Protein AF-A0A0Q4XRS6-F1 (afdb_monomer_lite)

Structure (mmCIF, N/CA/C/O backbone):
data_AF-A0A0Q4XRS6-F1
#
_entry.id   AF-A0A0Q4XRS6-F1
#
loop_
_atom_site.group_PDB
_atom_site.id
_atom_site.type_symbol
_atom_site.label_atom_id
_atom_site.label_alt_id
_atom_site.label_comp_id
_atom_site.label_asym_id
_atom_site.label_entity_id
_atom_site.label_seq_id
_atom_site.pdbx_PDB_ins_code
_atom_site.Cartn_x
_atom_site.Cartn_y
_atom_site.Cartn_z
_atom_site.occupancy
_atom_site.B_iso_or_equiv
_atom_site.auth_seq_id
_atom_site.auth_comp_id
_atom_site.auth_asym_id
_atom_site.auth_atom_id
_atom_site.pdbx_PDB_model_num
ATOM 1 N N . MET A 1 1 ? 0.768 16.362 -23.899 1.00 33.03 1 MET A N 1
ATOM 2 C CA . MET A 1 1 ? 0.213 15.684 -22.703 1.00 33.03 1 MET A CA 1
ATOM 3 C C . MET A 1 1 ? 1.217 15.813 -21.563 1.00 33.03 1 MET A C 1
ATOM 5 O O . MET A 1 1 ? 2.312 15.283 -21.689 1.00 33.03 1 MET A O 1
ATOM 9 N N . LEU A 1 2 ? 0.890 16.549 -20.496 1.00 26.16 2 LEU A N 1
ATOM 10 C CA . LEU A 1 2 ? 1.745 16.693 -19.309 1.00 26.16 2 LEU A CA 1
ATOM 11 C C . LEU A 1 2 ? 1.594 15.442 -18.422 1.00 26.16 2 LEU A C 1
ATOM 13 O O . LEU A 1 2 ? 0.510 15.196 -17.895 1.00 26.16 2 LEU A O 1
ATOM 17 N N . ARG A 1 3 ? 2.654 14.644 -18.246 1.00 38.00 3 ARG A N 1
ATOM 18 C CA . ARG A 1 3 ? 2.700 13.610 -17.199 1.00 38.00 3 ARG A CA 1
ATOM 19 C C . ARG A 1 3 ? 3.170 14.272 -15.907 1.00 38.00 3 ARG A C 1
ATOM 21 O O . ARG A 1 3 ? 4.345 14.589 -15.772 1.00 38.00 3 ARG A O 1
ATOM 28 N N . ILE A 1 4 ? 2.254 14.491 -14.967 1.00 41.81 4 ILE A N 1
ATOM 29 C CA . ILE A 1 4 ? 2.604 14.920 -13.610 1.00 41.81 4 ILE A CA 1
ATOM 30 C C . ILE A 1 4 ? 3.332 13.745 -12.944 1.00 41.81 4 ILE A C 1
ATOM 32 O O . ILE A 1 4 ? 2.705 12.760 -12.554 1.00 41.81 4 ILE A O 1
ATOM 36 N N . GLN A 1 5 ? 4.659 13.825 -12.854 1.00 37.44 5 GLN A N 1
ATOM 37 C CA . GLN A 1 5 ? 5.462 12.895 -12.065 1.00 37.44 5 GLN A CA 1
ATOM 38 C C . GLN A 1 5 ? 5.104 13.091 -10.581 1.00 37.44 5 GLN A C 1
ATOM 40 O O . GLN A 1 5 ? 5.354 14.151 -10.007 1.00 37.44 5 GLN A O 1
ATOM 45 N N . ARG A 1 6 ? 4.456 12.100 -9.952 1.00 45.44 6 ARG A N 1
ATOM 46 C CA . ARG A 1 6 ? 4.171 12.128 -8.507 1.00 45.44 6 ARG A CA 1
ATOM 47 C C . ARG A 1 6 ? 5.455 11.832 -7.737 1.00 45.44 6 ARG A C 1
ATOM 49 O O . ARG A 1 6 ? 6.054 10.778 -7.915 1.00 45.44 6 ARG A O 1
ATOM 56 N N . ALA A 1 7 ? 5.846 12.755 -6.862 1.00 46.09 7 ALA A N 1
ATOM 57 C CA . ALA A 1 7 ? 6.999 12.585 -5.989 1.00 46.09 7 ALA A CA 1
ATOM 58 C C . ALA A 1 7 ? 6.823 11.370 -5.044 1.00 46.09 7 ALA A C 1
ATOM 60 O O . ALA A 1 7 ? 5.707 11.140 -4.567 1.00 46.09 7 ALA A O 1
ATOM 61 N N . PRO A 1 8 ? 7.906 10.659 -4.669 1.00 52.06 8 PRO A N 1
ATOM 62 C CA . PRO A 1 8 ? 7.860 9.474 -3.796 1.00 52.06 8 PRO A CA 1
ATOM 63 C C . PRO A 1 8 ? 7.139 9.690 -2.451 1.00 52.06 8 PRO A C 1
ATOM 65 O O . PRO A 1 8 ? 6.541 8.772 -1.894 1.00 52.06 8 PRO A O 1
ATOM 68 N N . GLY A 1 9 ? 7.160 10.920 -1.922 1.00 58.25 9 GLY A N 1
ATOM 69 C CA . GLY A 1 9 ? 6.476 11.281 -0.676 1.00 58.25 9 GLY A CA 1
ATOM 70 C C . GLY A 1 9 ? 4.949 11.396 -0.793 1.00 58.25 9 GLY A C 1
ATOM 71 O O . GLY A 1 9 ? 4.248 11.210 0.204 1.00 58.25 9 GLY A O 1
ATOM 72 N N . ALA A 1 10 ? 4.420 11.656 -1.994 1.00 61.47 10 ALA A N 1
ATOM 73 C CA . ALA A 1 10 ? 2.981 11.801 -2.222 1.00 61.47 10 ALA A CA 1
ATOM 74 C C . ALA A 1 10 ? 2.237 10.466 -2.046 1.00 61.47 10 ALA A C 1
ATOM 76 O O . ALA A 1 10 ? 1.127 10.439 -1.511 1.00 61.47 10 ALA A O 1
ATOM 77 N N . ASP A 1 11 ? 2.871 9.351 -2.421 1.00 80.06 11 ASP A N 1
ATOM 78 C CA . ASP A 1 11 ? 2.275 8.020 -2.285 1.00 80.06 11 ASP A CA 1
ATOM 79 C C . ASP A 1 11 ? 2.174 7.594 -0.812 1.00 80.06 11 ASP A C 1
ATOM 81 O O . ASP A 1 11 ? 1.157 7.045 -0.397 1.00 80.06 11 ASP A O 1
ATOM 85 N N . ILE A 1 12 ? 3.174 7.914 0.018 1.00 85.44 12 ILE A N 1
ATOM 86 C CA . ILE A 1 12 ? 3.152 7.601 1.460 1.00 85.44 12 ILE A CA 1
ATOM 87 C C . ILE A 1 12 ? 2.053 8.336 2.198 1.00 85.44 12 ILE A C 1
ATOM 89 O O . ILE A 1 12 ? 1.396 7.749 3.061 1.00 85.44 12 ILE A O 1
ATOM 93 N N . TYR A 1 13 ? 1.855 9.612 1.876 1.00 87.81 13 TYR A N 1
ATOM 94 C CA . TYR A 1 13 ? 0.756 10.364 2.456 1.00 87.81 13 TYR A CA 1
ATOM 95 C C . TYR A 1 13 ? -0.582 9.705 2.109 1.00 87.81 13 TYR A C 1
ATOM 97 O O . TYR A 1 13 ? -1.388 9.476 3.009 1.00 87.81 13 TYR A O 1
ATOM 105 N N . ARG A 1 14 ? -0.778 9.316 0.841 1.00 88.62 14 ARG A N 1
ATOM 106 C CA . ARG A 1 14 ? -1.979 8.595 0.401 1.00 88.62 14 ARG A CA 1
ATOM 107 C C . ARG A 1 14 ? -2.173 7.290 1.175 1.00 88.62 14 ARG A C 1
ATOM 109 O O . ARG A 1 14 ? -3.203 7.129 1.816 1.00 88.62 14 ARG A O 1
ATOM 116 N N . TYR A 1 15 ? -1.163 6.418 1.219 1.00 91.88 15 TYR A N 1
ATOM 117 C CA . TYR A 1 15 ? -1.239 5.146 1.951 1.00 91.88 15 TYR A CA 1
ATOM 118 C C . TYR A 1 15 ? -1.578 5.332 3.432 1.00 91.88 15 TYR A C 1
ATOM 120 O O . TYR A 1 15 ? -2.303 4.531 4.019 1.00 91.88 15 TYR A O 1
ATOM 128 N N . ARG A 1 16 ? -1.072 6.401 4.053 1.00 92.69 16 ARG A N 1
ATOM 129 C CA . ARG A 1 16 ? -1.392 6.744 5.440 1.00 92.69 16 ARG A CA 1
ATOM 130 C C . ARG A 1 16 ? -2.854 7.149 5.603 1.00 92.69 16 ARG A C 1
ATOM 132 O O . ARG A 1 16 ? -3.474 6.731 6.578 1.00 92.69 16 ARG A O 1
ATOM 139 N N . GLN A 1 17 ? -3.388 7.966 4.698 1.00 94.00 17 GLN A N 1
ATOM 140 C CA . GLN A 1 17 ? -4.798 8.363 4.748 1.00 94.00 17 GLN A CA 1
ATOM 141 C C . GLN A 1 17 ? -5.718 7.170 4.499 1.00 94.00 17 GLN A C 1
ATOM 143 O O . GLN A 1 17 ? -6.648 6.961 5.275 1.00 94.00 17 GLN A O 1
ATOM 148 N N . ASP A 1 18 ? -5.398 6.339 3.511 1.00 93.62 18 ASP A N 1
ATOM 149 C CA . ASP A 1 18 ? -6.148 5.120 3.204 1.00 93.62 18 ASP A CA 1
ATOM 150 C C . ASP A 1 18 ? -6.170 4.180 4.422 1.00 93.62 18 ASP A C 1
ATOM 152 O O . ASP A 1 18 ? -7.221 3.662 4.805 1.00 93.62 18 ASP A O 1
ATOM 156 N N . LEU A 1 19 ? -5.034 4.032 5.116 1.00 94.31 19 LEU A N 1
ATOM 157 C CA . LEU A 1 19 ? -4.956 3.222 6.331 1.00 94.31 19 LEU A CA 1
ATOM 158 C C . LEU A 1 19 ? -5.759 3.823 7.495 1.00 94.31 19 LEU A C 1
ATOM 160 O O . LEU A 1 19 ? -6.405 3.085 8.236 1.00 94.31 19 LEU A O 1
ATOM 164 N N . LYS A 1 20 ? -5.768 5.152 7.661 1.00 95.12 20 LYS A N 1
ATOM 165 C CA . LYS A 1 20 ? -6.623 5.818 8.662 1.00 95.12 20 LYS A CA 1
ATOM 166 C C . LYS A 1 20 ? -8.104 5.578 8.373 1.00 95.12 20 LYS A C 1
ATOM 168 O O . LYS A 1 20 ? -8.851 5.241 9.289 1.00 95.12 20 LYS A O 1
ATOM 173 N N . GLN A 1 21 ? -8.519 5.703 7.115 1.00 94.56 21 GLN A N 1
ATOM 174 C CA . GLN A 1 21 ? -9.897 5.434 6.703 1.00 94.56 21 GLN A CA 1
ATOM 175 C C . GLN A 1 21 ? -10.281 3.970 6.915 1.00 94.56 21 GLN A C 1
ATOM 177 O O . GLN A 1 21 ? -11.383 3.699 7.388 1.00 94.56 21 GLN A O 1
ATOM 182 N N . TYR A 1 22 ? -9.372 3.035 6.631 1.00 94.19 22 TYR A N 1
ATOM 183 C CA . TYR A 1 22 ? -9.571 1.619 6.924 1.00 94.19 22 TYR A CA 1
ATOM 184 C C . TYR A 1 22 ? -9.900 1.399 8.406 1.00 94.19 22 TYR A C 1
ATOM 186 O O . TYR A 1 22 ? -10.933 0.805 8.704 1.00 94.19 22 TYR A O 1
ATOM 194 N N . LEU A 1 23 ? -9.090 1.945 9.325 1.00 94.94 23 LEU A N 1
ATOM 195 C CA . LEU A 1 23 ? -9.300 1.787 10.772 1.00 94.94 23 LEU A CA 1
ATOM 196 C C . LEU A 1 23 ? -10.668 2.316 11.223 1.00 94.94 23 LEU A C 1
ATOM 198 O O . LEU A 1 23 ? -11.355 1.664 12.010 1.00 94.94 23 LEU A O 1
ATOM 202 N N . VAL A 1 24 ? -11.080 3.471 10.690 1.00 95.94 24 VAL A N 1
ATOM 203 C CA . VAL A 1 24 ? -12.399 4.062 10.965 1.00 95.94 24 VAL A CA 1
ATOM 204 C C . VAL A 1 24 ? -13.518 3.169 10.423 1.00 95.94 24 VAL A C 1
A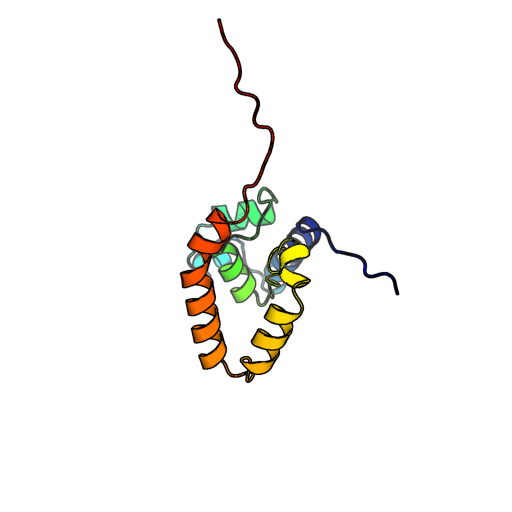TOM 206 O O . VAL A 1 24 ? -14.448 2.838 11.157 1.00 95.94 24 VAL A O 1
ATOM 209 N N . ARG A 1 25 ? -13.417 2.733 9.162 1.00 94.56 25 ARG A N 1
ATOM 210 C CA . ARG A 1 25 ? -14.433 1.913 8.485 1.00 94.56 25 ARG A CA 1
ATOM 211 C C . ARG A 1 25 ? -14.638 0.565 9.169 1.00 94.56 25 ARG A C 1
ATOM 213 O O . ARG A 1 25 ? -15.773 0.127 9.322 1.00 94.56 25 ARG A O 1
ATOM 220 N N . THR A 1 26 ? -13.556 -0.094 9.572 1.00 91.69 26 THR 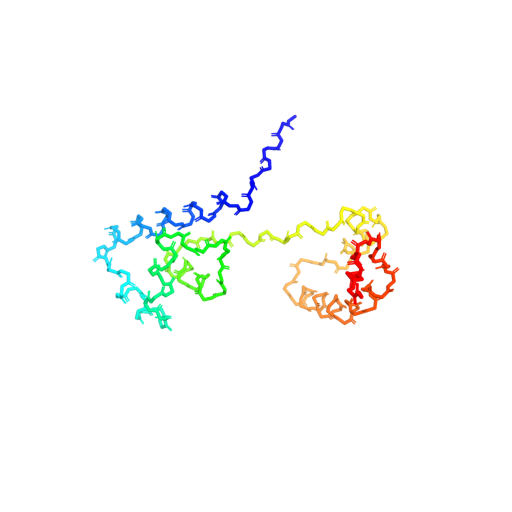A N 1
ATOM 221 C CA . THR A 1 26 ? -13.614 -1.419 10.206 1.00 91.69 26 THR A CA 1
ATOM 222 C C . THR A 1 26 ? -13.776 -1.350 11.721 1.00 91.69 26 THR A C 1
ATOM 224 O O . THR A 1 26 ? -13.827 -2.397 12.359 1.00 91.69 26 THR A O 1
ATOM 227 N N . LYS A 1 27 ? -13.822 -0.146 12.312 1.00 94.19 27 LYS A N 1
ATOM 228 C CA . LYS A 1 27 ? -13.866 0.076 13.768 1.00 94.19 27 LYS A CA 1
ATOM 229 C C . LYS A 1 27 ? -12.766 -0.688 14.523 1.00 94.19 27 LYS A C 1
ATOM 231 O O . LYS A 1 27 ? -12.981 -1.170 15.632 1.00 94.19 27 LYS A O 1
ATOM 236 N N . THR A 1 28 ? -11.582 -0.791 13.918 1.00 93.75 28 THR A N 1
ATOM 237 C CA . THR A 1 28 ? -10.424 -1.494 14.491 1.00 93.75 28 THR A CA 1
ATOM 238 C C . THR A 1 28 ? -9.376 -0.492 14.953 1.00 93.75 28 THR A C 1
ATOM 240 O O . THR A 1 28 ? -9.246 0.604 14.412 1.00 93.75 28 THR A O 1
ATOM 243 N N . THR A 1 29 ? -8.599 -0.868 15.966 1.00 94.19 29 THR A N 1
ATOM 244 C CA . THR A 1 29 ? -7.495 -0.044 16.467 1.00 94.19 29 THR A CA 1
ATOM 245 C C . THR A 1 29 ? -6.181 -0.400 15.775 1.00 94.19 29 THR A C 1
ATOM 247 O O . THR A 1 29 ? -5.991 -1.519 15.302 1.00 94.19 29 THR A O 1
ATOM 250 N N . ALA A 1 30 ? -5.223 0.531 15.760 1.00 90.75 30 ALA A N 1
ATOM 251 C CA . ALA A 1 30 ? -3.881 0.261 15.237 1.00 90.75 30 ALA A CA 1
ATOM 252 C C . ALA A 1 30 ? -3.192 -0.912 15.961 1.00 90.75 30 ALA A C 1
ATOM 254 O O . ALA A 1 30 ? -2.443 -1.662 15.343 1.00 90.75 30 ALA A O 1
ATOM 255 N N . THR A 1 31 ? -3.465 -1.088 17.257 1.00 93.00 31 THR A N 1
ATOM 256 C CA . THR A 1 31 ? -2.952 -2.201 18.065 1.00 93.00 31 THR A CA 1
ATOM 257 C C . THR A 1 31 ? -3.581 -3.530 17.667 1.00 93.00 31 THR A C 1
ATOM 259 O O . THR A 1 31 ? -2.856 -4.507 17.492 1.00 93.00 31 THR A O 1
ATOM 262 N N . ALA A 1 32 ? -4.905 -3.568 17.482 1.00 90.44 32 ALA A N 1
ATOM 263 C CA . ALA A 1 32 ? -5.596 -4.764 17.010 1.00 90.44 32 ALA A CA 1
ATOM 264 C C . ALA A 1 32 ? -5.103 -5.154 15.611 1.00 90.44 32 ALA A C 1
ATOM 266 O O . ALA A 1 32 ? -4.657 -6.277 15.423 1.00 90.44 32 ALA A O 1
ATOM 267 N N . LEU A 1 33 ? -5.028 -4.192 14.685 1.00 92.88 33 LEU A N 1
ATOM 268 C CA . LEU A 1 33 ? -4.475 -4.415 13.349 1.00 92.88 33 LEU A CA 1
ATOM 269 C C . LEU A 1 33 ? -3.031 -4.939 13.394 1.00 92.88 33 LEU A C 1
ATOM 271 O O . LEU A 1 33 ? -2.681 -5.858 12.661 1.00 92.88 33 LEU A O 1
ATOM 275 N N . ALA A 1 34 ? -2.178 -4.358 14.241 1.00 92.44 34 ALA A N 1
ATOM 276 C CA . ALA A 1 34 ? -0.794 -4.800 14.373 1.00 92.44 34 ALA A CA 1
ATOM 277 C C . ALA A 1 34 ? -0.707 -6.260 14.837 1.00 92.44 34 ALA A C 1
ATOM 279 O O . ALA A 1 34 ? 0.068 -7.034 14.277 1.00 92.44 34 ALA A O 1
ATOM 280 N N . ARG A 1 35 ? -1.535 -6.638 15.816 1.00 92.31 35 ARG A N 1
ATOM 281 C CA . ARG A 1 35 ? -1.638 -8.009 16.318 1.00 92.31 35 ARG A CA 1
ATOM 282 C C . ARG A 1 35 ? -2.142 -8.968 15.241 1.00 92.31 35 ARG A C 1
ATOM 284 O O . ARG A 1 35 ? -1.519 -10.004 15.047 1.00 92.31 35 ARG A O 1
ATOM 291 N N . ASP A 1 36 ? -3.201 -8.603 14.523 1.00 89.50 36 ASP A N 1
ATOM 292 C CA . ASP A 1 36 ? -3.819 -9.453 13.498 1.00 89.50 36 ASP A CA 1
ATOM 293 C C . ASP A 1 36 ? -2.853 -9.735 12.332 1.00 89.50 36 ASP A C 1
ATOM 295 O O . ASP A 1 36 ? -2.842 -10.826 11.771 1.00 89.50 36 ASP A O 1
ATOM 299 N N . VAL A 1 37 ? -1.985 -8.771 12.004 1.00 91.88 37 VAL A N 1
ATOM 300 C CA . VAL A 1 37 ? -0.953 -8.907 10.958 1.00 91.88 37 VAL A CA 1
ATOM 301 C C . VAL A 1 37 ? 0.368 -9.485 11.503 1.00 91.88 37 VAL A C 1
ATOM 303 O O . VAL A 1 37 ? 1.277 -9.796 10.733 1.00 91.88 37 VAL A O 1
ATOM 306 N N . GLY A 1 38 ? 0.519 -9.632 12.823 1.00 90.81 38 GLY A N 1
ATOM 307 C CA . GLY A 1 38 ? 1.750 -10.129 13.449 1.00 90.81 38 GLY A CA 1
ATOM 308 C C . GLY A 1 38 ? 2.931 -9.149 13.388 1.00 90.81 38 GLY A C 1
ATOM 309 O O . GLY A 1 38 ? 4.089 -9.563 13.320 1.00 90.81 38 GLY A O 1
ATOM 310 N N . VAL A 1 39 ? 2.669 -7.838 13.390 1.00 90.62 39 VAL A N 1
ATOM 311 C CA . VAL A 1 39 ? 3.701 -6.786 13.415 1.00 90.62 39 VAL A CA 1
ATOM 312 C C . VAL A 1 39 ? 3.725 -6.050 14.754 1.00 90.62 39 VAL A C 1
ATOM 314 O O . VAL A 1 39 ? 2.740 -5.990 15.482 1.00 90.62 39 VAL A O 1
ATOM 317 N N . ASN A 1 40 ? 4.858 -5.425 15.082 1.00 90.12 40 ASN A N 1
ATOM 318 C CA . ASN A 1 40 ? 4.952 -4.602 16.285 1.00 90.12 40 ASN A CA 1
ATOM 319 C C . ASN A 1 40 ? 4.067 -3.346 16.146 1.00 90.12 40 ASN A C 1
ATOM 321 O O . ASN A 1 40 ? 4.191 -2.607 15.165 1.00 90.12 40 ASN A O 1
ATOM 325 N N . GLN A 1 41 ? 3.234 -3.069 17.155 1.00 92.19 41 GLN A N 1
ATOM 326 C CA . GLN A 1 41 ? 2.362 -1.889 17.229 1.00 92.19 41 GLN A CA 1
ATOM 327 C C . GLN A 1 41 ? 3.100 -0.576 16.928 1.00 92.19 41 GLN A C 1
ATOM 329 O O . GLN A 1 41 ? 2.579 0.266 16.194 1.00 92.19 41 GLN A O 1
ATOM 334 N N . SER A 1 42 ? 4.330 -0.413 17.427 1.00 92.12 42 SER A N 1
ATOM 335 C CA . SER A 1 42 ? 5.147 0.786 17.183 1.00 92.12 42 SER A CA 1
ATOM 336 C C . SER A 1 42 ? 5.397 1.039 15.692 1.00 92.12 42 SER A C 1
ATOM 338 O O . SER A 1 42 ? 5.517 2.185 15.266 1.00 92.12 42 SER A O 1
ATOM 340 N N . THR A 1 43 ? 5.416 -0.015 14.869 1.00 89.56 43 THR A N 1
ATOM 341 C CA . THR A 1 43 ? 5.591 0.093 13.412 1.00 89.56 43 THR A CA 1
ATOM 342 C C . THR A 1 43 ? 4.365 0.731 12.760 1.00 89.56 43 THR A C 1
ATOM 344 O O . THR A 1 43 ? 4.509 1.607 11.909 1.00 89.56 43 THR A O 1
ATOM 347 N N . VAL A 1 44 ? 3.163 0.328 13.182 1.00 92.38 44 VAL A N 1
ATOM 348 C CA . VAL A 1 44 ? 1.895 0.889 12.689 1.00 92.38 44 VAL A CA 1
ATOM 349 C C . VAL A 1 44 ? 1.720 2.324 13.179 1.00 92.38 44 VAL A C 1
ATOM 351 O O . VAL A 1 44 ? 1.401 3.209 12.388 1.00 92.38 44 VAL A O 1
ATOM 354 N N . GLN A 1 45 ? 2.016 2.593 14.452 1.00 93.75 45 GLN A N 1
ATOM 355 C CA . GLN A 1 45 ? 1.888 3.936 15.020 1.00 93.75 45 GLN A CA 1
ATOM 356 C C . GLN A 1 45 ? 2.835 4.951 14.374 1.00 93.75 45 GLN A C 1
ATOM 358 O O . GLN A 1 45 ? 2.373 6.008 13.953 1.00 93.75 45 GLN A O 1
ATOM 363 N N . ARG A 1 46 ? 4.122 4.622 14.198 1.00 90.94 46 ARG A N 1
ATOM 364 C CA . ARG A 1 46 ? 5.082 5.512 13.514 1.00 90.94 46 ARG A CA 1
ATOM 365 C C . ARG A 1 46 ? 4.682 5.809 12.071 1.00 90.94 46 ARG A C 1
ATOM 367 O O . ARG A 1 46 ? 4.915 6.906 11.568 1.00 90.94 46 ARG A O 1
ATOM 374 N N . PHE A 1 47 ? 4.063 4.847 11.389 1.00 92.56 47 PHE A N 1
ATOM 375 C CA . PHE A 1 47 ? 3.554 5.063 10.037 1.00 92.56 47 PHE A CA 1
ATOM 376 C C . PHE A 1 47 ? 2.353 6.014 10.003 1.00 92.56 47 PHE A C 1
ATOM 378 O O . PHE A 1 47 ? 2.306 6.920 9.166 1.00 92.56 47 PHE A O 1
ATOM 385 N N . LEU A 1 48 ? 1.416 5.852 10.941 1.00 93.06 48 LEU A N 1
ATOM 386 C CA . LEU A 1 48 ? 0.236 6.710 11.084 1.00 93.06 48 LEU A CA 1
ATOM 387 C C . LEU A 1 48 ? 0.574 8.132 11.560 1.00 93.06 48 LEU A C 1
ATOM 389 O O . LEU A 1 48 ? -0.086 9.081 11.125 1.00 93.06 48 LEU A O 1
ATOM 393 N N . ALA A 1 49 ? 1.589 8.270 12.417 1.00 91.25 49 ALA A N 1
ATOM 394 C CA . ALA A 1 49 ? 2.138 9.547 12.876 1.00 91.25 49 ALA A CA 1
ATOM 395 C C . ALA A 1 49 ? 2.908 10.269 11.762 1.00 91.25 49 ALA A C 1
ATOM 397 O O . ALA A 1 49 ? 2.847 11.487 11.633 1.00 91.25 49 ALA A O 1
ATOM 398 N N . GLY A 1 50 ? 3.540 9.497 10.880 1.00 88.69 50 GLY A N 1
ATOM 399 C CA . GLY A 1 50 ? 4.236 10.002 9.709 1.00 88.69 50 GLY A CA 1
ATOM 400 C C . GLY A 1 50 ? 5.743 10.125 9.843 1.00 88.69 50 GLY A C 1
ATOM 401 O O . GLY A 1 50 ? 6.381 10.699 8.966 1.00 88.69 50 GLY A O 1
ATOM 402 N N . ASP A 1 51 ? 6.313 9.475 10.851 1.00 86.62 51 ASP A N 1
ATOM 403 C CA . ASP A 1 51 ? 7.752 9.440 11.138 1.00 86.62 51 ASP A CA 1
ATOM 404 C C . ASP A 1 51 ? 8.547 8.569 10.151 1.00 86.62 51 ASP A C 1
ATOM 406 O O . ASP A 1 51 ? 9.742 8.321 10.324 1.00 86.62 51 ASP A O 1
ATOM 410 N N . THR A 1 52 ? 7.882 8.029 9.131 1.00 82.44 52 THR A N 1
ATOM 411 C CA . THR A 1 52 ? 8.477 7.147 8.127 1.00 82.44 52 THR A CA 1
ATOM 412 C C . THR A 1 52 ? 8.435 7.796 6.755 1.00 82.44 52 THR A C 1
ATOM 414 O O . THR A 1 52 ? 7.379 8.163 6.244 1.00 82.44 52 THR A O 1
ATOM 417 N N . LYS A 1 53 ? 9.621 7.896 6.149 1.00 78.94 53 LYS A N 1
ATOM 418 C CA . LYS A 1 53 ? 9.827 8.438 4.800 1.00 78.94 53 LYS A CA 1
ATOM 419 C C . LYS A 1 53 ? 9.651 7.399 3.690 1.00 78.94 53 LYS A C 1
ATOM 421 O O . LYS A 1 53 ? 9.610 7.786 2.535 1.00 78.94 53 LYS A O 1
ATOM 426 N N . ASN A 1 54 ? 9.571 6.108 4.037 1.00 78.00 54 ASN A N 1
ATOM 427 C CA . ASN A 1 54 ? 9.491 4.977 3.105 1.00 78.00 54 ASN A CA 1
ATOM 428 C C . ASN A 1 54 ? 8.515 3.898 3.608 1.00 78.00 54 ASN A C 1
ATOM 430 O O . ASN A 1 54 ? 8.402 3.675 4.817 1.00 78.00 54 ASN A O 1
ATOM 434 N N . VAL A 1 55 ? 7.867 3.170 2.688 1.00 84.25 55 VAL A N 1
ATOM 435 C CA . VAL A 1 55 ? 7.029 2.002 3.023 1.00 84.25 55 VAL A CA 1
ATOM 436 C C . VAL A 1 55 ? 7.909 0.754 3.162 1.00 84.25 55 VAL A C 1
ATOM 438 O O . VAL A 1 55 ? 8.336 0.138 2.182 1.00 84.25 55 VAL A O 1
ATOM 441 N N . THR A 1 56 ? 8.188 0.358 4.404 1.00 85.00 56 THR A N 1
ATOM 442 C CA . THR A 1 56 ? 8.995 -0.839 4.700 1.00 85.00 56 THR A CA 1
ATOM 443 C C . THR A 1 56 ? 8.286 -2.132 4.273 1.00 85.00 56 THR A C 1
ATOM 445 O O . THR A 1 56 ? 7.067 -2.166 4.109 1.00 85.00 56 THR A O 1
ATOM 448 N N . ARG A 1 57 ? 9.029 -3.244 4.134 1.00 83.75 57 ARG A N 1
ATOM 449 C CA . ARG A 1 57 ? 8.456 -4.564 3.787 1.00 83.75 57 ARG A CA 1
ATOM 450 C C . ARG A 1 57 ? 7.360 -5.008 4.765 1.00 83.75 57 ARG A C 1
ATOM 452 O O . ARG A 1 57 ? 6.343 -5.536 4.334 1.00 83.75 57 ARG A O 1
ATOM 459 N N . ARG A 1 58 ? 7.545 -4.756 6.065 1.00 86.62 58 ARG A N 1
ATOM 460 C CA . ARG A 1 58 ? 6.538 -5.063 7.096 1.00 86.62 58 ARG A CA 1
ATOM 461 C C . ARG A 1 58 ? 5.282 -4.210 6.922 1.00 86.62 58 ARG A C 1
ATOM 463 O O . ARG A 1 58 ? 4.182 -4.744 6.952 1.00 86.62 58 ARG A O 1
ATOM 470 N N . MET A 1 59 ? 5.446 -2.911 6.660 1.00 91.00 59 MET A N 1
ATOM 471 C CA . MET A 1 59 ? 4.312 -2.020 6.406 1.00 91.00 59 MET A CA 1
ATOM 472 C C . MET A 1 59 ? 3.548 -2.397 5.133 1.00 91.00 59 MET A C 1
ATOM 474 O O . MET A 1 59 ? 2.329 -2.306 5.112 1.00 91.00 59 MET A O 1
ATOM 478 N N . ARG A 1 60 ? 4.231 -2.906 4.098 1.00 89.69 60 ARG A N 1
ATOM 479 C CA . ARG A 1 60 ? 3.556 -3.462 2.913 1.00 89.69 60 ARG A CA 1
ATOM 480 C C . ARG A 1 60 ? 2.621 -4.619 3.265 1.00 89.69 60 ARG A C 1
ATOM 482 O O . ARG A 1 60 ? 1.545 -4.701 2.690 1.00 89.69 60 ARG A O 1
ATOM 489 N N . GLY A 1 61 ? 3.004 -5.481 4.209 1.00 88.94 61 GLY A N 1
ATOM 490 C CA . GLY A 1 61 ? 2.129 -6.547 4.709 1.00 88.94 61 GLY A CA 1
ATOM 491 C C . GLY A 1 61 ? 0.863 -5.998 5.371 1.00 88.94 61 GLY A C 1
ATOM 492 O O . GLY A 1 61 ? -0.232 -6.455 5.064 1.00 88.94 61 GLY A O 1
ATOM 493 N N . VAL A 1 62 ? 1.007 -4.958 6.199 1.00 92.25 62 VAL A N 1
ATOM 494 C CA . VAL A 1 62 ? -0.123 -4.274 6.858 1.00 92.25 62 VAL A CA 1
ATOM 495 C C . VAL A 1 62 ? -1.051 -3.611 5.842 1.00 92.25 62 VAL A C 1
ATOM 497 O O . VAL A 1 62 ? -2.263 -3.790 5.909 1.00 92.25 62 VAL A O 1
ATOM 500 N N . LEU A 1 63 ? -0.491 -2.870 4.884 1.00 92.56 63 LEU A N 1
ATOM 501 C CA . LEU A 1 63 ? -1.267 -2.196 3.842 1.00 92.56 63 LEU A CA 1
ATOM 502 C C . LEU A 1 63 ? -2.001 -3.210 2.957 1.00 92.56 63 LEU A C 1
ATOM 504 O O . LEU A 1 63 ? -3.189 -3.043 2.707 1.00 92.56 63 LEU A O 1
ATOM 508 N N . ARG A 1 64 ? -1.345 -4.314 2.583 1.00 91.06 64 ARG A N 1
ATOM 509 C CA . ARG A 1 64 ? -1.978 -5.402 1.831 1.00 91.06 64 ARG A CA 1
ATOM 510 C C . ARG A 1 64 ? -3.116 -6.061 2.606 1.00 91.06 64 ARG A C 1
ATOM 512 O O . ARG A 1 64 ? -4.166 -6.296 2.024 1.00 91.06 64 ARG A O 1
ATOM 519 N N . TYR A 1 65 ? -2.933 -6.328 3.901 1.00 90.62 65 TYR A N 1
ATOM 520 C CA . 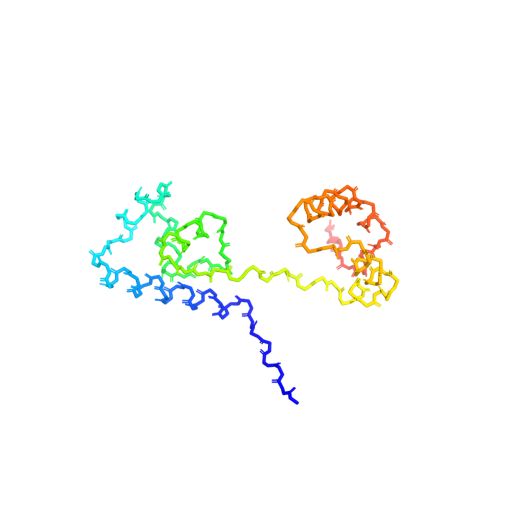TYR A 1 65 ? -4.003 -6.858 4.754 1.00 90.62 65 TYR A CA 1
ATOM 521 C C . TYR A 1 65 ? -5.221 -5.922 4.777 1.00 90.62 65 TYR A C 1
ATOM 523 O O . TYR A 1 65 ? -6.358 -6.375 4.717 1.00 90.62 65 TYR A O 1
ATOM 531 N N . ALA A 1 66 ? -4.983 -4.608 4.784 1.00 90.62 66 ALA A N 1
ATOM 532 C CA . ALA A 1 66 ? -6.028 -3.591 4.700 1.00 90.62 66 ALA A CA 1
ATOM 533 C C . ALA A 1 66 ? -6.626 -3.403 3.284 1.00 90.62 66 ALA A C 1
ATOM 535 O O . ALA A 1 66 ? -7.497 -2.548 3.105 1.00 90.62 66 ALA A O 1
ATOM 536 N N . GLY A 1 67 ? -6.174 -4.169 2.282 1.00 86.06 67 GLY A N 1
ATOM 537 C CA . GLY A 1 67 ? -6.601 -4.043 0.884 1.00 86.06 67 GLY A CA 1
ATOM 538 C C . GLY A 1 67 ? -6.062 -2.795 0.175 1.00 86.06 67 GLY A C 1
ATOM 539 O O . GLY A 1 67 ? -6.690 -2.298 -0.754 1.00 86.06 67 GLY A O 1
ATOM 540 N N . ILE A 1 68 ? -4.936 -2.246 0.637 1.00 89.25 68 ILE A N 1
ATOM 541 C CA . ILE A 1 68 ? -4.301 -1.044 0.086 1.00 89.25 68 ILE A CA 1
ATOM 542 C C . ILE A 1 68 ? -3.123 -1.472 -0.793 1.00 89.25 68 ILE A C 1
ATOM 544 O O . ILE A 1 68 ? -2.067 -1.871 -0.289 1.00 89.25 68 ILE A O 1
ATOM 548 N N . ASP A 1 69 ? -3.292 -1.353 -2.109 1.00 80.12 69 ASP A N 1
ATOM 549 C CA . ASP A 1 69 ? -2.247 -1.684 -3.074 1.00 80.12 69 ASP A CA 1
ATOM 550 C C . ASP A 1 69 ? -1.132 -0.638 -3.079 1.00 80.12 69 ASP A C 1
ATOM 552 O O . ASP A 1 69 ? -1.324 0.541 -3.397 1.00 80.12 69 ASP A O 1
ATOM 556 N N . VAL A 1 70 ? 0.065 -1.103 -2.720 1.00 76.88 70 VAL A N 1
ATOM 557 C CA . VAL A 1 70 ? 1.299 -0.324 -2.782 1.00 76.88 70 VAL A CA 1
ATOM 558 C C . VAL A 1 70 ? 1.917 -0.547 -4.154 1.00 76.88 70 VAL A C 1
ATOM 560 O O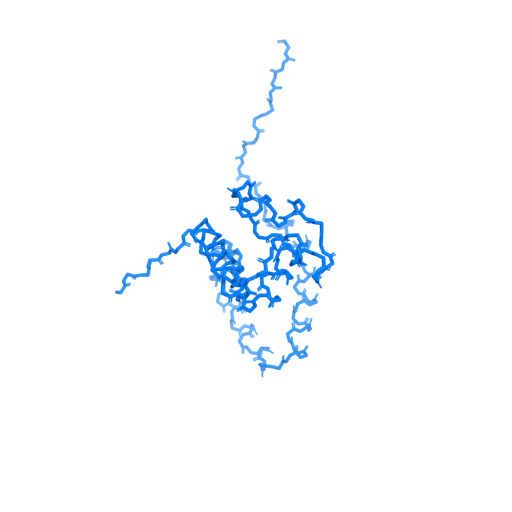 . VAL A 1 70 ? 2.523 -1.592 -4.393 1.00 76.88 70 VAL A O 1
ATOM 563 N N . GLU A 1 71 ? 1.787 0.436 -5.046 1.00 65.81 71 GLU A N 1
ATOM 564 C CA . GLU A 1 71 ? 2.511 0.428 -6.318 1.00 65.81 71 GLU A CA 1
ATOM 565 C C . GLU A 1 71 ? 4.014 0.408 -6.025 1.00 65.81 71 GLU A C 1
ATOM 567 O O . GLU A 1 71 ? 4.585 1.369 -5.499 1.00 65.81 71 GLU A O 1
ATOM 572 N N . ILE A 1 72 ? 4.667 -0.709 -6.350 1.00 53.53 72 ILE A N 1
ATOM 573 C CA . ILE A 1 72 ? 6.123 -0.795 -6.351 1.00 53.53 72 ILE A CA 1
ATOM 574 C C . ILE A 1 72 ? 6.581 -0.078 -7.616 1.00 53.53 72 ILE A C 1
ATOM 576 O O . ILE A 1 72 ? 6.698 -0.677 -8.682 1.00 53.53 72 ILE A O 1
ATOM 580 N N . ARG A 1 73 ? 6.832 1.227 -7.507 1.00 46.62 73 ARG A N 1
ATOM 581 C CA . ARG A 1 73 ? 7.630 1.912 -8.520 1.00 46.62 73 ARG A CA 1
ATOM 582 C C . ARG A 1 73 ? 9.056 1.403 -8.365 1.00 46.62 73 ARG A C 1
ATOM 584 O O . ARG A 1 73 ? 9.693 1.646 -7.341 1.00 46.62 73 ARG A O 1
ATOM 591 N N . ILE A 1 74 ? 9.520 0.634 -9.350 1.00 48.38 74 ILE A N 1
ATOM 592 C CA . ILE A 1 74 ? 10.949 0.382 -9.540 1.00 48.38 74 ILE A CA 1
ATOM 593 C C . ILE A 1 74 ? 11.574 1.777 -9.567 1.00 48.38 74 ILE A C 1
ATOM 595 O O . ILE A 1 74 ? 11.146 2.604 -10.373 1.00 48.38 74 ILE A O 1
ATOM 599 N N . ALA A 1 75 ? 12.469 2.074 -8.619 1.00 48.03 75 ALA A N 1
ATOM 600 C CA . ALA A 1 75 ? 13.194 3.340 -8.625 1.00 48.03 75 ALA A CA 1
ATOM 601 C C . ALA A 1 75 ? 13.746 3.522 -10.038 1.00 48.03 75 ALA A C 1
ATOM 603 O O . ALA A 1 75 ? 14.336 2.573 -10.556 1.00 48.03 75 ALA A O 1
ATOM 604 N N . GLU A 1 76 ? 13.452 4.659 -10.675 1.00 46.72 76 GLU A N 1
ATOM 605 C CA . GLU A 1 76 ? 13.859 4.915 -12.055 1.00 46.72 76 GLU A CA 1
ATOM 606 C C . GLU A 1 76 ? 15.338 4.542 -12.184 1.00 46.72 76 GLU A C 1
ATOM 608 O O . GLU A 1 76 ? 16.207 5.148 -11.553 1.00 46.72 76 GLU A O 1
ATOM 613 N N . ALA A 1 77 ? 15.610 3.464 -12.929 1.00 51.38 77 ALA A N 1
ATOM 614 C CA . ALA A 1 77 ? 16.969 3.137 -13.309 1.00 51.38 77 ALA A CA 1
ATOM 615 C C . ALA A 1 77 ? 17.531 4.372 -14.026 1.00 51.38 77 ALA A C 1
ATOM 617 O O . ALA A 1 77 ? 16.754 5.066 -14.693 1.00 51.38 77 ALA A O 1
ATOM 618 N N . PRO A 1 78 ? 18.840 4.667 -13.918 1.00 52.97 78 PRO A N 1
ATOM 619 C CA . PRO A 1 78 ? 19.441 5.749 -14.684 1.00 52.97 78 PRO A CA 1
ATOM 620 C C . PRO A 1 78 ? 18.946 5.645 -16.125 1.00 52.97 78 PRO A C 1
ATOM 622 O O . PRO A 1 78 ? 19.064 4.573 -16.719 1.00 52.97 78 PRO A O 1
ATOM 625 N N . GLN A 1 79 ? 18.348 6.713 -16.660 1.00 51.25 79 GLN A N 1
ATOM 626 C CA . GLN A 1 79 ? 17.701 6.710 -17.979 1.00 51.25 79 GLN A CA 1
ATOM 627 C C . GLN A 1 79 ? 18.612 6.083 -19.057 1.00 51.25 79 GLN A C 1
ATOM 629 O O . GLN A 1 79 ? 18.151 5.343 -19.920 1.00 51.25 79 GLN A O 1
ATOM 634 N N . ALA A 1 80 ? 19.931 6.248 -18.896 1.00 50.94 80 ALA A N 1
ATOM 635 C CA . ALA A 1 80 ? 20.989 5.622 -19.686 1.00 50.94 80 ALA A CA 1
AT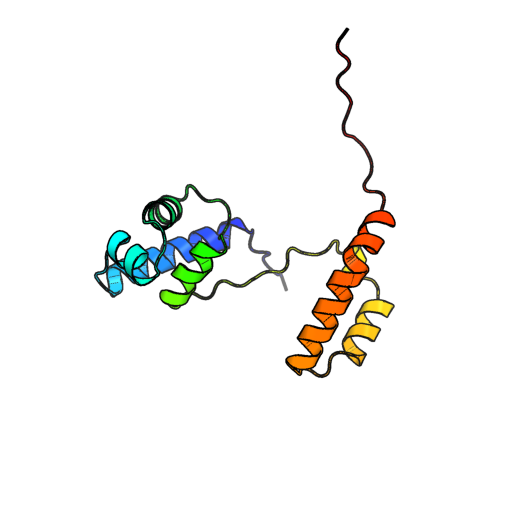OM 636 C C . ALA A 1 80 ? 20.902 4.083 -19.820 1.00 50.94 80 ALA A C 1
ATOM 638 O O . ALA A 1 80 ? 21.232 3.548 -20.875 1.00 50.94 80 ALA A O 1
ATOM 639 N N . ALA A 1 81 ? 20.451 3.353 -18.793 1.00 52.44 81 ALA A N 1
ATOM 640 C CA . ALA A 1 81 ? 20.255 1.901 -18.857 1.00 52.44 81 ALA A CA 1
ATOM 641 C C . ALA A 1 81 ? 18.959 1.522 -19.604 1.00 52.44 81 ALA A C 1
ATOM 643 O O . ALA A 1 81 ? 18.918 0.511 -20.307 1.00 52.44 81 ALA A O 1
ATOM 644 N N . ALA A 1 82 ? 17.911 2.347 -19.489 1.00 51.62 82 ALA A N 1
ATOM 645 C CA . ALA A 1 82 ? 16.624 2.159 -20.168 1.00 51.62 82 ALA A CA 1
ATOM 646 C C . ALA A 1 82 ? 16.647 2.578 -21.654 1.00 51.62 82 ALA A C 1
ATOM 648 O O . ALA A 1 82 ? 15.818 2.106 -22.448 1.00 51.62 82 ALA A O 1
ATOM 649 N N . ASP A 1 83 ? 17.612 3.422 -22.023 1.00 54.69 83 ASP A N 1
ATOM 650 C CA . ASP A 1 83 ? 17.836 3.946 -23.372 1.00 54.69 83 ASP A CA 1
ATOM 651 C C . ASP A 1 83 ? 18.779 3.081 -24.215 1.00 54.69 83 ASP A C 1
ATOM 653 O O . ASP A 1 83 ? 19.156 3.484 -25.310 1.00 54.69 83 ASP A O 1
ATOM 657 N N . HIS A 1 84 ? 19.150 1.872 -23.772 1.00 63.09 84 HIS A N 1
ATOM 658 C CA . HIS A 1 84 ? 19.960 0.971 -24.591 1.00 63.09 84 HIS A CA 1
ATOM 659 C C . HIS A 1 84 ? 19.061 0.113 -25.510 1.00 63.09 84 HIS A C 1
ATOM 661 O O . HIS A 1 84 ? 18.577 -0.950 -25.093 1.00 63.09 84 HIS A O 1
ATOM 667 N N . PRO A 1 85 ? 18.834 0.502 -26.786 1.00 68.56 85 PRO A N 1
ATOM 668 C CA . PRO A 1 85 ? 17.836 -0.128 -27.656 1.00 68.56 85 PRO A CA 1
ATOM 669 C C . PRO A 1 85 ? 18.105 -1.616 -27.903 1.00 68.56 85 PRO A C 1
ATOM 671 O O . PRO A 1 85 ? 17.172 -2.377 -28.154 1.00 68.56 85 PRO A O 1
ATOM 674 N N . ARG A 1 86 ? 19.368 -2.061 -27.804 1.00 67.75 86 ARG A N 1
ATOM 675 C CA . ARG A 1 86 ? 19.721 -3.485 -27.934 1.00 67.75 86 ARG A CA 1
ATOM 676 C C . ARG A 1 86 ? 19.246 -4.306 -26.733 1.00 67.75 86 ARG A C 1
ATOM 678 O O . ARG A 1 86 ? 18.794 -5.425 -26.933 1.00 67.75 86 ARG A O 1
ATOM 685 N N . ILE A 1 87 ? 19.310 -3.751 -25.517 1.00 70.56 87 ILE A N 1
ATOM 686 C CA . ILE A 1 87 ? 18.868 -4.445 -24.294 1.00 70.56 87 ILE A CA 1
ATOM 687 C C . ILE A 1 87 ? 17.342 -4.497 -24.272 1.00 70.56 87 ILE A C 1
ATOM 689 O O . ILE A 1 87 ? 16.773 -5.562 -24.057 1.00 70.56 87 ILE A O 1
ATOM 693 N N . ARG A 1 88 ? 16.683 -3.381 -24.607 1.00 66.25 88 ARG A N 1
ATOM 694 C CA . ARG A 1 88 ? 15.223 -3.322 -24.751 1.00 66.25 88 ARG A CA 1
ATOM 695 C C . ARG A 1 88 ? 14.704 -4.364 -25.747 1.00 66.25 88 ARG A C 1
ATOM 697 O O . ARG A 1 88 ? 13.865 -5.175 -25.379 1.00 66.25 88 ARG A O 1
ATOM 704 N N . LYS A 1 89 ? 15.261 -4.414 -26.963 1.00 73.50 89 LYS A N 1
ATOM 705 C CA . LYS A 1 89 ? 14.870 -5.412 -27.978 1.00 73.50 89 LYS A CA 1
ATOM 706 C C . LYS A 1 89 ? 15.154 -6.853 -27.553 1.00 73.50 89 LYS A C 1
ATOM 708 O O . LYS A 1 89 ? 14.414 -7.752 -27.935 1.00 73.50 89 LYS A O 1
ATOM 713 N N . ALA A 1 90 ? 16.239 -7.094 -26.817 1.00 75.62 90 ALA A N 1
ATOM 714 C CA . ALA A 1 90 ? 16.541 -8.425 -26.300 1.00 75.62 90 ALA A CA 1
ATOM 715 C C . ALA A 1 90 ? 15.513 -8.850 -25.241 1.00 75.62 90 ALA A C 1
ATOM 717 O O . ALA A 1 90 ? 14.982 -9.952 -25.328 1.00 75.62 90 ALA A O 1
ATOM 718 N N . LEU A 1 91 ? 15.168 -7.958 -24.309 1.00 73.31 91 LEU A N 1
ATOM 719 C CA . LEU A 1 91 ? 14.135 -8.199 -23.299 1.00 73.31 91 LEU A CA 1
ATOM 720 C C . LEU A 1 91 ? 12.760 -8.425 -23.931 1.00 73.31 91 LEU A C 1
ATOM 722 O O . LEU A 1 91 ? 12.092 -9.381 -23.569 1.00 73.31 91 LEU A O 1
ATOM 726 N N . GLU A 1 92 ? 12.368 -7.618 -24.919 1.00 75.94 92 GLU A N 1
ATOM 727 C CA . GLU A 1 92 ? 11.105 -7.790 -25.657 1.00 75.94 92 GLU A CA 1
ATOM 728 C C . GLU A 1 92 ? 11.015 -9.142 -26.379 1.00 75.94 92 GLU A C 1
ATOM 730 O O . GLU A 1 92 ? 9.929 -9.690 -26.524 1.00 75.94 92 GLU A O 1
ATOM 735 N N . ARG A 1 93 ? 12.148 -9.696 -26.829 1.00 76.62 93 ARG A N 1
ATOM 736 C CA . ARG A 1 93 ? 12.200 -11.009 -27.494 1.00 76.62 93 ARG A CA 1
ATOM 737 C C . ARG A 1 93 ? 12.192 -12.184 -26.526 1.00 76.62 93 ARG A C 1
ATOM 739 O O . ARG A 1 93 ? 11.725 -13.255 -26.892 1.00 76.62 93 ARG A O 1
ATOM 746 N N . VAL A 1 94 ? 12.767 -12.003 -25.341 1.00 79.69 94 VAL A N 1
ATOM 747 C CA . VAL A 1 94 ? 12.875 -13.057 -24.322 1.00 79.69 94 VAL A CA 1
ATOM 748 C C . VAL A 1 94 ? 11.637 -13.086 -23.423 1.00 79.69 94 VAL A C 1
ATOM 750 O O . VAL A 1 94 ? 11.289 -14.135 -22.889 1.00 79.69 94 VAL A O 1
ATOM 753 N N . TRP A 1 95 ? 10.949 -11.955 -23.264 1.00 80.62 95 TRP A N 1
ATOM 754 C CA . TRP A 1 95 ? 9.752 -11.855 -22.443 1.00 80.62 95 TRP A CA 1
ATOM 755 C C . TRP A 1 95 ? 8.529 -12.447 -23.153 1.00 80.62 95 TRP A C 1
ATOM 757 O O . TRP A 1 95 ? 7.946 -11.831 -24.042 1.00 80.62 95 TRP A O 1
ATOM 767 N N . ASP A 1 96 ? 8.099 -13.628 -22.713 1.00 75.75 96 ASP A N 1
ATOM 768 C CA . ASP A 1 96 ? 6.910 -14.330 -23.218 1.00 75.75 96 ASP A CA 1
ATOM 769 C C . ASP A 1 96 ? 5.645 -14.093 -22.365 1.00 75.75 96 ASP A C 1
ATOM 771 O O . ASP A 1 96 ? 4.601 -14.704 -22.600 1.00 75.75 96 ASP A O 1
ATOM 775 N N . GLY A 1 97 ? 5.732 -13.212 -21.360 1.00 74.56 97 GLY A N 1
ATOM 776 C CA . GLY A 1 97 ? 4.632 -12.869 -20.455 1.00 74.56 97 GLY A CA 1
ATOM 777 C C . GLY A 1 97 ? 4.321 -13.910 -19.379 1.00 74.56 97 GLY A C 1
ATOM 778 O O . GLY A 1 97 ? 3.384 -13.699 -18.605 1.00 74.56 97 GLY A O 1
ATOM 779 N N . ARG A 1 98 ? 5.068 -15.017 -19.300 1.00 74.06 98 ARG A N 1
ATOM 780 C CA . ARG A 1 98 ? 4.814 -16.076 -18.317 1.00 74.06 98 ARG A CA 1
ATOM 781 C C . ARG A 1 98 ? 5.539 -15.806 -16.991 1.00 74.06 98 ARG A C 1
ATOM 783 O O . ARG A 1 98 ? 6.669 -15.317 -17.003 1.00 74.06 98 ARG A O 1
ATOM 790 N N . PRO A 1 99 ? 4.943 -16.175 -15.840 1.00 62.34 99 PRO A N 1
ATOM 791 C CA . PRO A 1 99 ? 5.567 -15.994 -14.526 1.00 62.34 99 PRO A CA 1
ATOM 792 C C . PRO A 1 99 ? 6.939 -16.670 -14.394 1.00 62.34 99 PRO A C 1
ATOM 794 O O . PRO A 1 99 ? 7.869 -16.074 -13.866 1.00 62.34 99 PRO A O 1
ATOM 797 N N . GLN A 1 100 ? 7.094 -17.879 -14.940 1.00 67.25 100 GLN A N 1
ATOM 798 C CA . GLN A 1 100 ? 8.342 -18.647 -14.859 1.00 67.25 100 GLN A CA 1
ATOM 799 C C . GLN A 1 100 ? 9.497 -17.947 -15.588 1.00 67.25 100 GLN A C 1
ATOM 801 O O . GLN A 1 100 ? 10.634 -17.940 -15.122 1.00 67.25 100 GLN A O 1
ATOM 806 N N . SER A 1 101 ? 9.204 -17.321 -16.724 1.00 69.00 101 SER A N 1
ATOM 807 C CA . SER A 1 101 ? 10.171 -16.564 -17.518 1.00 69.00 101 SER A CA 1
ATOM 808 C C . SER A 1 101 ? 10.616 -15.293 -16.795 1.00 69.00 101 SER A C 1
ATOM 810 O O . SER A 1 101 ? 11.767 -14.873 -16.923 1.00 69.00 101 SER A O 1
ATOM 812 N N . ALA A 1 102 ? 9.731 -14.712 -15.981 1.00 71.88 102 ALA A N 1
ATOM 813 C CA . ALA A 1 102 ? 10.058 -13.585 -15.119 1.00 71.88 102 ALA A CA 1
ATOM 814 C C . ALA A 1 102 ? 11.065 -13.955 -14.028 1.00 71.88 102 ALA A C 1
ATOM 816 O O . ALA A 1 102 ? 12.017 -13.207 -13.809 1.00 71.88 102 ALA A O 1
ATOM 817 N N . ASP A 1 103 ? 10.899 -15.120 -13.404 1.00 71.38 103 ASP A N 1
ATOM 818 C CA . ASP A 1 103 ? 11.814 -15.614 -12.370 1.00 71.38 103 ASP A CA 1
ATOM 819 C C . ASP A 1 103 ? 13.213 -15.901 -12.940 1.00 71.38 103 ASP A C 1
ATOM 821 O O . ASP A 1 103 ? 14.230 -15.570 -12.322 1.00 71.38 103 ASP A O 1
ATOM 825 N N . VAL A 1 104 ? 13.286 -16.450 -14.158 1.00 78.88 104 VAL A N 1
ATOM 826 C CA . VAL A 1 104 ? 14.557 -16.687 -14.865 1.00 78.88 104 VAL A CA 1
ATOM 827 C C . VAL A 1 104 ? 15.252 -15.369 -15.209 1.00 78.88 104 VAL A C 1
ATOM 829 O O . VAL A 1 104 ? 16.456 -15.226 -14.991 1.00 78.88 104 VAL A O 1
ATOM 832 N N . LEU A 1 105 ? 14.504 -14.384 -15.708 1.00 80.19 105 LEU A N 1
ATOM 833 C CA . LEU A 1 105 ? 15.045 -13.059 -16.011 1.00 80.19 105 LEU A CA 1
ATOM 834 C C . LEU A 1 105 ? 15.520 -12.329 -14.753 1.00 80.19 105 LEU A C 1
ATOM 836 O O . LEU A 1 105 ? 16.592 -11.730 -14.779 1.00 80.19 105 LEU A O 1
ATOM 840 N N . ALA A 1 106 ? 14.771 -12.410 -13.653 1.00 76.56 106 ALA A N 1
ATOM 841 C CA . ALA A 1 106 ? 15.182 -11.850 -12.369 1.00 76.56 106 ALA A CA 1
ATOM 842 C C . ALA A 1 106 ? 16.493 -12.484 -11.882 1.00 76.56 106 ALA A C 1
ATOM 844 O O . ALA A 1 106 ? 17.433 -11.765 -11.548 1.00 76.56 106 ALA A O 1
ATOM 845 N N . SER A 1 107 ? 16.594 -13.813 -11.951 1.00 73.06 107 SER A N 1
ATOM 846 C CA . SER A 1 107 ? 17.802 -14.557 -11.567 1.00 73.06 107 SER A CA 1
ATOM 847 C C . SER A 1 107 ? 19.020 -14.160 -12.408 1.00 73.06 107 SER A C 1
ATOM 849 O O . SER A 1 107 ? 20.118 -13.973 -11.883 1.00 73.06 107 SER A O 1
ATOM 851 N N . LEU A 1 108 ? 18.833 -13.984 -13.720 1.00 80.31 108 LEU A N 1
ATOM 852 C CA . LEU A 1 108 ? 19.889 -13.527 -14.622 1.00 80.31 108 LEU A CA 1
ATOM 853 C C . LEU A 1 108 ? 20.338 -12.099 -14.288 1.00 80.31 108 LEU A C 1
ATOM 855 O O . LEU A 1 108 ? 21.538 -11.833 -14.247 1.00 80.31 108 LEU A O 1
ATOM 859 N N . ILE A 1 109 ? 19.391 -11.191 -14.035 1.00 77.50 109 ILE A N 1
ATOM 860 C CA . ILE A 1 109 ? 19.667 -9.795 -13.666 1.00 77.50 109 ILE A CA 1
ATOM 861 C C . ILE A 1 109 ? 20.436 -9.723 -12.339 1.00 77.50 109 ILE A C 1
ATOM 863 O O . ILE A 1 109 ? 21.400 -8.965 -12.229 1.00 77.50 109 ILE A O 1
ATOM 867 N N . GLU A 1 110 ? 20.055 -10.528 -11.347 1.00 74.94 110 GLU A N 1
ATOM 868 C CA . GLU A 1 110 ? 20.762 -10.614 -10.065 1.00 74.94 110 GLU A CA 1
ATOM 869 C C . GLU A 1 110 ? 22.190 -11.151 -10.232 1.00 74.94 110 GLU A C 1
ATOM 871 O O . GLU A 1 110 ? 23.120 -10.604 -9.638 1.00 74.94 110 GLU A O 1
ATOM 876 N N . ALA A 1 111 ? 22.391 -12.151 -11.097 1.00 76.75 111 ALA A N 1
ATOM 877 C CA . ALA A 1 111 ? 23.710 -12.718 -11.371 1.00 76.75 111 ALA A CA 1
ATOM 878 C C . ALA A 1 111 ? 24.664 -11.728 -12.068 1.00 76.75 111 ALA A C 1
ATOM 880 O O . ALA A 1 111 ? 25.863 -11.722 -11.784 1.00 76.75 111 ALA A O 1
ATOM 881 N N . ILE A 1 112 ? 24.152 -10.871 -12.960 1.00 75.38 112 ILE A N 1
ATOM 882 C CA . ILE A 1 112 ? 24.969 -9.872 -13.678 1.00 75.38 112 ILE A CA 1
ATOM 883 C C . ILE A 1 112 ? 25.131 -8.551 -12.910 1.00 75.38 112 ILE A C 1
ATOM 885 O O . ILE A 1 112 ? 26.028 -7.768 -13.228 1.00 75.38 112 ILE A O 1
ATOM 889 N N . GLY A 1 113 ? 24.298 -8.294 -11.896 1.00 66.25 113 GLY A N 1
ATOM 890 C CA . GLY A 1 113 ? 24.295 -7.058 -11.105 1.00 66.25 113 GLY A CA 1
ATOM 891 C C . GLY A 1 113 ? 25.675 -6.626 -10.578 1.00 66.25 113 GLY A C 1
ATOM 892 O O . GLY A 1 113 ? 26.053 -5.469 -10.793 1.00 66.25 113 GLY A O 1
ATOM 893 N N . PRO A 1 114 ? 26.470 -7.523 -9.960 1.00 71.00 114 PRO A N 1
ATOM 894 C CA . PRO A 1 114 ? 27.811 -7.194 -9.466 1.00 71.00 114 PRO A CA 1
ATOM 895 C C . PRO A 1 114 ? 28.793 -6.738 -10.559 1.00 71.00 114 PRO A C 1
ATOM 897 O O . PRO A 1 114 ? 29.617 -5.857 -10.320 1.00 71.00 114 PRO A O 1
ATOM 900 N N . PHE A 1 115 ? 28.688 -7.287 -11.774 1.00 58.91 115 PHE A N 1
ATOM 901 C CA . PHE A 1 115 ? 29.559 -6.938 -12.906 1.00 58.91 115 PHE A CA 1
ATOM 902 C C . PHE A 1 115 ? 29.196 -5.591 -13.538 1.00 58.91 115 PHE A C 1
ATOM 904 O O . PHE A 1 115 ? 30.071 -4.824 -13.951 1.00 58.91 115 PHE A O 1
ATOM 911 N N . VAL A 1 116 ? 27.902 -5.268 -13.575 1.00 61.47 116 VAL A N 1
ATOM 912 C CA . VAL A 1 116 ? 27.421 -3.973 -14.069 1.00 61.47 116 VAL A CA 1
ATOM 913 C C . VAL A 1 116 ? 27.885 -2.838 -13.147 1.00 61.47 116 VAL A C 1
ATOM 915 O O . VAL A 1 116 ? 28.299 -1.792 -13.641 1.00 61.47 116 VAL A O 1
ATOM 918 N N . GLN A 1 117 ? 27.919 -3.047 -11.826 1.00 55.75 117 GLN A N 1
ATOM 919 C CA . GLN A 1 117 ? 28.385 -2.032 -10.867 1.00 55.75 117 GLN A CA 1
ATOM 920 C C . GLN A 1 117 ? 29.887 -1.704 -10.969 1.00 55.75 117 GLN A C 1
ATOM 922 O O . GLN A 1 117 ? 30.279 -0.593 -10.626 1.00 55.75 117 GLN A O 1
ATOM 927 N N . GLN A 1 118 ? 30.728 -2.618 -11.469 1.00 52.62 118 GLN A N 1
ATOM 928 C CA . GLN A 1 118 ? 32.164 -2.363 -11.676 1.00 52.62 118 GLN A CA 1
ATOM 929 C C . GLN A 1 118 ? 32.468 -1.569 -12.954 1.00 52.62 118 GLN A C 1
ATOM 931 O O . GLN A 1 118 ? 33.489 -0.890 -13.027 1.00 52.62 118 GLN A O 1
ATOM 936 N N . SER A 1 119 ? 31.594 -1.649 -13.959 1.00 45.56 119 SER A N 1
ATOM 937 C CA . SER A 1 119 ? 31.843 -1.097 -15.301 1.00 45.56 119 SER A CA 1
ATOM 938 C C . SER A 1 119 ? 31.399 0.365 -15.458 1.00 45.56 119 SER A C 1
ATOM 940 O O . SER A 1 119 ? 31.763 1.021 -16.431 1.00 45.56 119 SER A O 1
ATOM 942 N N . PHE A 1 120 ? 30.636 0.893 -14.497 1.00 44.88 120 PHE A N 1
ATOM 943 C CA . PHE A 1 120 ? 30.268 2.305 -14.410 1.00 44.88 120 PHE A CA 1
ATOM 944 C C . PHE A 1 120 ? 30.966 2.930 -13.196 1.00 44.88 120 PHE A C 1
ATOM 946 O O . PHE A 1 120 ? 30.406 2.893 -12.095 1.00 44.88 120 PHE A O 1
ATOM 953 N N . PRO A 1 121 ? 32.176 3.507 -13.345 1.00 39.84 121 PRO A N 1
ATOM 954 C CA . PRO A 1 121 ? 32.769 4.287 -12.271 1.00 39.84 121 PRO A CA 1
ATOM 955 C C . PRO A 1 121 ? 31.847 5.477 -11.996 1.00 39.84 121 PRO A C 1
ATOM 957 O O . PRO A 1 121 ? 31.750 6.419 -12.779 1.00 39.84 121 PRO A O 1
ATOM 960 N N . THR A 1 122 ? 31.139 5.425 -10.873 1.00 45.97 122 THR A N 1
ATOM 961 C CA . THR A 1 122 ? 30.498 6.615 -10.323 1.00 45.97 122 THR A CA 1
ATOM 962 C C . THR A 1 122 ? 31.633 7.535 -9.871 1.00 45.97 122 THR A C 1
ATOM 964 O O . THR A 1 122 ? 32.348 7.211 -8.926 1.00 45.97 122 THR A O 1
ATOM 967 N N . GLY A 1 123 ? 31.833 8.668 -10.539 1.00 34.38 123 GLY A N 1
ATOM 968 C CA . GLY A 1 123 ? 32.726 9.722 -10.056 1.00 34.38 123 GLY A CA 1
ATOM 969 C C . GLY A 1 123 ? 32.290 11.109 -10.536 1.00 34.38 123 GLY A C 1
ATOM 970 O O . GLY A 1 123 ? 31.569 11.175 -11.535 1.00 34.38 123 GLY A O 1
ATOM 971 N N . PRO A 1 124 ? 32.727 12.214 -9.886 1.00 45.38 124 PRO A N 1
ATOM 972 C CA . PRO A 1 124 ? 33.627 12.309 -8.720 1.00 45.38 124 PRO A CA 1
ATOM 973 C C . PRO A 1 124 ? 33.055 13.124 -7.525 1.00 45.38 124 PRO A C 1
ATOM 975 O O . PRO A 1 124 ? 32.129 13.913 -7.684 1.00 45.38 124 PRO A O 1
ATOM 978 N N . GLY A 1 125 ? 33.677 13.003 -6.337 1.00 37.78 125 GLY A N 1
ATOM 979 C CA . GLY A 1 125 ? 33.710 14.110 -5.360 1.00 37.78 125 GLY A CA 1
ATOM 980 C C . GLY A 1 125 ? 33.255 13.857 -3.915 1.00 37.78 125 GLY A C 1
ATOM 981 O O . GLY A 1 125 ? 32.472 14.641 -3.392 1.00 37.78 125 GLY A O 1
ATOM 982 N N . ALA A 1 126 ? 33.782 12.846 -3.216 1.00 36.22 126 ALA A N 1
ATOM 983 C CA . ALA A 1 126 ? 33.847 12.903 -1.751 1.00 36.22 126 ALA A CA 1
ATOM 984 C C . ALA A 1 126 ? 35.221 13.462 -1.357 1.00 36.22 126 ALA A C 1
ATOM 986 O O . ALA A 1 126 ? 36.213 12.734 -1.329 1.00 36.22 126 ALA A O 1
ATOM 987 N N . SER A 1 127 ? 35.274 14.778 -1.128 1.00 38.16 127 SER A N 1
ATOM 988 C CA . SER A 1 127 ? 36.452 15.457 -0.590 1.00 38.16 127 SER A CA 1
ATOM 989 C C . SER A 1 127 ? 36.825 14.831 0.752 1.00 38.16 127 SER A C 1
ATOM 991 O O . SER A 1 127 ? 36.037 14.808 1.701 1.00 38.16 127 SER A O 1
ATOM 993 N N . LYS A 1 128 ? 38.032 14.275 0.789 1.00 39.56 128 LYS A N 1
ATOM 994 C CA . LYS A 1 128 ? 38.709 13.787 1.980 1.00 39.56 128 LYS A CA 1
ATOM 995 C C . LYS A 1 128 ? 39.032 15.010 2.836 1.00 39.56 128 LYS A C 1
ATOM 997 O O . LYS A 1 128 ? 39.824 15.848 2.428 1.00 39.56 128 LYS A O 1
ATOM 1002 N N . GLY A 1 129 ? 38.388 15.117 3.996 1.00 35.38 129 GLY A N 1
ATOM 1003 C CA . GLY A 1 129 ? 38.734 16.114 5.000 1.00 35.38 129 GLY A CA 1
ATOM 1004 C C . GLY A 1 129 ? 40.176 15.915 5.453 1.00 35.38 129 GLY A C 1
ATOM 1005 O O . GLY A 1 129 ? 40.490 14.941 6.135 1.00 35.38 129 GLY A O 1
ATOM 1006 N N . GLU A 1 130 ? 41.034 16.839 5.044 1.00 38.28 130 GLU A N 1
ATOM 1007 C CA . GLU A 1 130 ? 42.333 17.108 5.642 1.00 38.28 130 GLU A CA 1
ATOM 1008 C C . GLU A 1 130 ? 42.093 17.633 7.067 1.00 38.28 130 GLU A C 1
ATOM 1010 O O . GLU A 1 130 ? 41.395 18.626 7.273 1.00 38.28 130 GLU A O 1
ATOM 1015 N N . ARG A 1 131 ? 42.618 16.922 8.067 1.00 40.69 131 ARG A N 1
ATOM 1016 C CA . ARG A 1 131 ? 42.880 17.468 9.401 1.00 40.69 131 ARG A CA 1
ATOM 1017 C C . ARG A 1 131 ? 44.347 17.217 9.701 1.00 40.69 131 ARG A C 1
ATOM 1019 O O . ARG A 1 131 ? 44.728 16.090 10.011 1.00 40.69 131 ARG A O 1
ATOM 1026 N N . THR A 1 132 ? 45.121 18.280 9.593 1.00 59.22 132 THR A N 1
ATOM 1027 C CA . THR A 1 132 ? 46.323 18.531 10.387 1.00 59.22 132 THR A CA 1
ATOM 1028 C C . THR A 1 132 ? 46.084 19.825 11.130 1.00 59.22 132 THR A C 1
ATOM 1030 O O . THR A 1 132 ? 45.578 20.760 10.467 1.00 59.22 132 THR A O 1
#

Secondary structure (DSSP, 8-state):
-------HHHHHHHHHHHHHHHHHHTT--HHHHHHHHT--HHHHHHHHHT--SS--HHHHHHHHHTT-----------HHHHT-HHHHHHHHHH--S-HHHHHHHHHHHHHHHHHHHHHS---S--------

Foldseek 3Di:
DDDPDDDLQNLLVVLLVLVVVLCVVVVHDLVRLCVVLVHDSVVSVCSNVPVDSDCDPSNCSSSVVSVHDDPPDPPPDDVVVVPPVVVVVVCVVQCPPDPVSVVVVVVVCVVCVVVVVVVDPPDDDPDDDDDD

Sequence (132 aa):
MLRIQRAPGADIYRYRQDLKQYLVRTKTTATALARDVG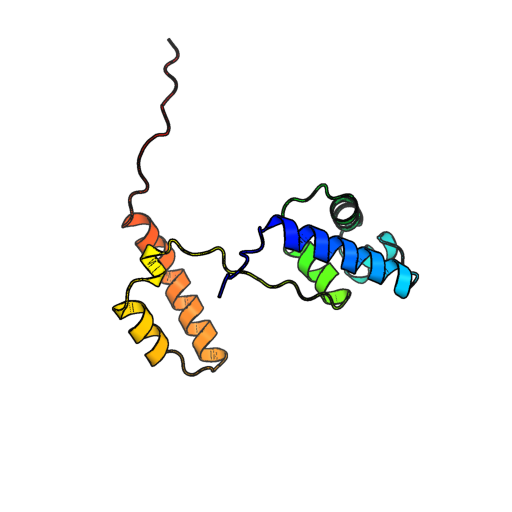VNQSTVQRFLAGDTKNVTRRMRGVLRYAGIDVEIRIAEAPQAAADHPRIRKALERVWDGRPQSADVLASLIEAIGPFVQQSFPTGPGASKGERT

Radius of gyration: 20.77 Å; chains: 1; bounding box: 61×37×46 Å

pLDDT: mean 72.65, std 19.52, range [26.16, 95.94]